Protein AF-U3J3X5-F1 (afdb_monomer)

Radius of gyration: 18.88 Å; Cα contacts (8 Å, |Δi|>4): 82; chains: 1; bounding box: 36×36×45 Å

pLDDT: mean 85.6, std 15.75, range [42.53, 98.69]

Nearest PDB structures (foldseek):
  5zzw-assembly2_A  TM=9.280E-01  e=2.130E-03  Dictyostelium discoideum
  4hfq-assembly1_B  TM=5.746E-01  e=3.704E+00  Streptococcus pneumoniae TIGR4
  5vrd-assembly1_D  TM=5.861E-01  e=6.374E+00  Methylorubrum extorquens AM1

Sequence (98 aa):
MAQGKIATLGPIKQREFLKNMGVDLRMQVLLQNSRDSATREQLLHSYDMLMNPKKMGDRFHFFALLPHHRLTPPHKEHNLQSKSPLPPVAGFGELLLK

Structure (mmCIF, N/CA/C/O backbone):
data_AF-U3J3X5-F1
#
_entry.id   AF-U3J3X5-F1
#
loop_
_atom_site.group_PDB
_atom_site.id
_atom_site.type_symbol
_atom_site.label_atom_id
_atom_site.label_alt_id
_atom_site.label_comp_id
_atom_site.label_asym_id
_atom_site.label_entity_id
_atom_site.label_seq_id
_atom_site.pdbx_PDB_ins_code
_atom_site.Cartn_x
_atom_site.Cartn_y
_atom_site.Cartn_z
_atom_site.occupancy
_atom_site.B_iso_or_equiv
_atom_site.auth_seq_id
_atom_site.auth_comp_id
_atom_site.auth_asym_id
_atom_site.auth_atom_id
_atom_site.pdbx_PDB_model_num
ATOM 1 N N . MET A 1 1 ? 22.582 6.938 -22.262 1.00 49.81 1 MET A N 1
ATOM 2 C CA . MET A 1 1 ? 21.329 6.151 -22.175 1.00 49.81 1 MET A CA 1
ATOM 3 C C . MET A 1 1 ? 21.667 4.778 -21.602 1.00 49.81 1 MET A C 1
ATOM 5 O O . MET A 1 1 ? 22.694 4.230 -21.988 1.00 49.81 1 MET A O 1
ATOM 9 N N . ALA A 1 2 ? 20.907 4.263 -20.630 1.00 59.59 2 ALA A N 1
ATOM 10 C CA . ALA A 1 2 ? 21.210 2.983 -19.980 1.00 59.59 2 ALA A CA 1
ATOM 11 C C . ALA A 1 2 ? 21.085 1.840 -21.003 1.00 59.59 2 ALA A C 1
ATOM 13 O O . ALA A 1 2 ? 19.991 1.548 -21.467 1.00 59.59 2 ALA A O 1
ATOM 14 N N . GLN A 1 3 ? 22.214 1.240 -21.385 1.00 67.25 3 GLN A N 1
ATOM 15 C CA . GLN A 1 3 ? 22.382 0.289 -22.496 1.00 67.25 3 GLN A CA 1
ATOM 16 C C . GLN A 1 3 ? 21.646 -1.056 -22.291 1.00 67.25 3 GLN A C 1
ATOM 18 O O . GLN A 1 3 ? 22.291 -2.090 -22.153 1.00 67.25 3 GLN A O 1
ATOM 23 N N . GLY A 1 4 ? 20.315 -1.073 -22.171 1.00 68.94 4 GLY A N 1
ATOM 24 C CA . GLY A 1 4 ? 19.544 -2.312 -21.995 1.00 68.94 4 GLY A CA 1
ATOM 25 C C . GLY A 1 4 ? 19.889 -3.095 -20.720 1.00 68.94 4 GLY A C 1
ATOM 26 O O . GLY A 1 4 ? 19.596 -4.278 -20.621 1.00 68.94 4 GLY A O 1
ATOM 27 N N . LYS A 1 5 ? 20.520 -2.463 -19.721 1.00 84.25 5 LYS A N 1
ATOM 28 C CA . LYS A 1 5 ? 20.898 -3.096 -18.437 1.00 84.25 5 LYS A CA 1
ATOM 29 C C . LYS A 1 5 ? 19.838 -2.933 -17.347 1.00 84.25 5 LYS A C 1
ATOM 31 O O . LYS A 1 5 ? 19.889 -3.642 -16.345 1.00 84.25 5 LYS A O 1
ATOM 36 N N . ILE A 1 6 ? 18.888 -2.025 -17.555 1.00 90.31 6 ILE A N 1
ATOM 37 C CA . ILE A 1 6 ? 17.838 -1.667 -16.600 1.00 90.31 6 ILE A CA 1
ATOM 38 C C . ILE A 1 6 ? 16.478 -1.969 -17.226 1.00 90.31 6 ILE A C 1
ATOM 40 O O . ILE A 1 6 ? 16.186 -1.470 -18.310 1.00 90.31 6 ILE A O 1
ATOM 44 N N . ALA A 1 7 ? 15.674 -2.770 -16.539 1.00 90.88 7 ALA A N 1
ATOM 45 C CA . ALA A 1 7 ? 14.274 -3.000 -16.832 1.00 90.88 7 ALA A CA 1
ATOM 46 C C . ALA A 1 7 ? 13.405 -1.980 -16.093 1.00 90.88 7 ALA A C 1
ATOM 48 O O . ALA A 1 7 ? 13.716 -1.568 -14.970 1.00 90.88 7 ALA A O 1
ATOM 49 N N . THR A 1 8 ? 12.294 -1.611 -16.719 1.00 93.56 8 THR A N 1
ATOM 50 C CA . THR A 1 8 ? 11.299 -0.695 -16.163 1.00 93.56 8 THR A CA 1
ATOM 51 C C . THR A 1 8 ? 9.985 -1.435 -15.941 1.00 93.56 8 THR A C 1
ATOM 53 O O . THR A 1 8 ? 9.514 -2.102 -16.860 1.00 93.56 8 THR A O 1
ATOM 56 N N . LEU A 1 9 ? 9.380 -1.317 -14.757 1.00 93.31 9 LEU A N 1
ATOM 57 C CA . LEU A 1 9 ? 8.091 -1.942 -14.429 1.00 93.31 9 LEU A CA 1
ATOM 58 C C . LEU A 1 9 ? 7.091 -0.904 -13.914 1.00 93.31 9 LEU A C 1
ATOM 60 O O . LEU A 1 9 ? 7.443 -0.045 -13.101 1.00 93.31 9 LEU A O 1
ATOM 64 N N . GLY A 1 10 ? 5.834 -1.034 -14.340 1.00 94.00 10 GLY A N 1
ATOM 65 C CA . GLY A 1 10 ? 4.758 -0.091 -14.034 1.00 94.00 10 GLY A CA 1
ATOM 66 C C . GLY A 1 10 ? 4.604 1.007 -15.103 1.00 94.00 10 GLY A C 1
ATOM 67 O O . GLY A 1 10 ? 5.042 0.807 -16.236 1.00 94.00 10 GLY A O 1
ATOM 68 N N . PRO A 1 11 ? 4.003 2.164 -14.764 1.00 96.88 11 PRO A N 1
ATOM 69 C CA . PRO A 1 11 ? 3.472 2.496 -13.446 1.00 96.88 11 PRO A CA 1
ATOM 70 C C . PRO A 1 11 ? 2.219 1.681 -13.100 1.00 96.88 11 PRO A C 1
ATOM 72 O O . PRO A 1 11 ? 1.421 1.360 -13.975 1.00 96.88 11 PRO A O 1
ATOM 75 N N . ILE A 1 12 ? 2.031 1.375 -11.816 1.00 98.06 12 ILE A N 1
ATOM 76 C CA . ILE A 1 12 ? 0.759 0.856 -11.284 1.00 98.06 12 ILE A CA 1
ATOM 77 C C . ILE A 1 12 ? 0.222 1.788 -10.201 1.00 98.06 12 ILE A C 1
ATOM 79 O O . ILE A 1 12 ? 0.987 2.548 -9.599 1.00 98.06 12 ILE A O 1
ATOM 83 N N . LYS A 1 13 ? -1.086 1.740 -9.943 1.00 98.69 13 LYS A N 1
ATOM 84 C CA . LYS A 1 13 ? -1.729 2.589 -8.932 1.00 98.69 13 LYS A CA 1
ATOM 85 C C . LYS A 1 13 ? -1.219 2.246 -7.533 1.00 98.69 13 LYS A C 1
ATOM 87 O O . LYS A 1 13 ? -0.996 1.077 -7.215 1.00 98.69 13 LYS A O 1
ATOM 92 N N . GLN A 1 14 ? -1.090 3.248 -6.666 1.00 98.62 14 GLN A N 1
ATOM 93 C CA . GLN A 1 14 ? -0.631 3.071 -5.287 1.00 98.62 14 GLN A CA 1
ATOM 94 C C . GLN A 1 14 ? -1.448 2.019 -4.541 1.00 98.62 14 GLN A C 1
ATOM 96 O O . GLN A 1 14 ? -0.866 1.140 -3.906 1.00 98.62 14 GLN A O 1
ATOM 101 N N . ARG A 1 15 ? -2.783 2.074 -4.631 1.00 98.50 15 ARG A N 1
ATOM 102 C CA . ARG A 1 15 ? -3.629 1.102 -3.928 1.00 98.50 15 ARG A CA 1
ATOM 103 C C . ARG A 1 15 ? -3.360 -0.334 -4.378 1.00 98.50 15 ARG A C 1
ATOM 105 O O . ARG A 1 15 ? -3.392 -1.231 -3.549 1.00 98.50 15 ARG A O 1
ATOM 112 N N . GLU A 1 16 ? -3.068 -0.554 -5.661 1.00 98.44 16 GLU A N 1
A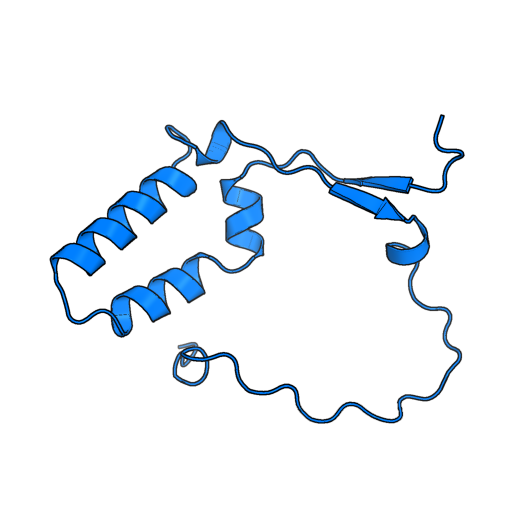TOM 113 C CA . GLU A 1 16 ? -2.782 -1.884 -6.214 1.00 98.44 16 GLU A CA 1
ATOM 114 C C . GLU A 1 16 ? -1.422 -2.381 -5.726 1.00 98.44 16 GLU A C 1
ATOM 116 O O . GLU A 1 16 ? -1.314 -3.500 -5.228 1.00 98.44 1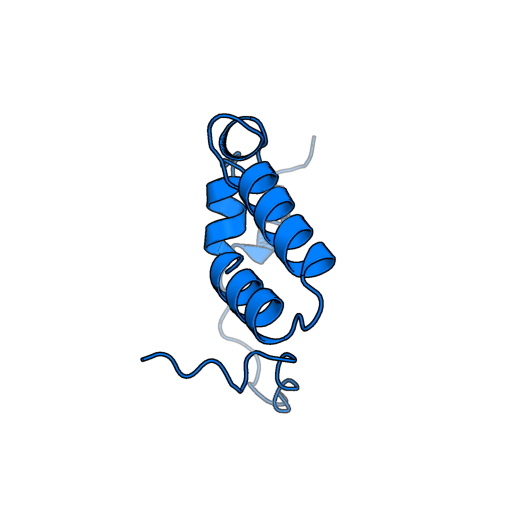6 GLU A O 1
ATOM 121 N N . PHE A 1 17 ? -0.404 -1.517 -5.778 1.00 98.56 17 PHE A N 1
ATOM 122 C CA . PHE A 1 17 ? 0.919 -1.828 -5.245 1.00 98.56 17 PHE A CA 1
ATOM 123 C C . PHE A 1 17 ? 0.858 -2.202 -3.756 1.00 98.56 17 PHE A C 1
ATOM 125 O O . PHE A 1 17 ? 1.334 -3.265 -3.365 1.00 98.56 17 PHE A O 1
ATOM 132 N N . LEU A 1 18 ? 0.225 -1.370 -2.923 1.00 98.44 18 LEU A N 1
ATOM 133 C CA . LEU A 1 18 ? 0.127 -1.609 -1.479 1.00 98.44 18 LEU A CA 1
ATOM 134 C C . LEU A 1 18 ? -0.707 -2.854 -1.148 1.00 98.44 18 LEU A C 1
ATOM 136 O O . LEU A 1 18 ? -0.353 -3.598 -0.231 1.00 98.44 18 LEU A O 1
ATOM 140 N N . LYS A 1 19 ? -1.774 -3.122 -1.913 1.00 98.06 19 LYS A N 1
ATOM 141 C CA . LYS A 1 19 ? -2.567 -4.353 -1.783 1.00 98.06 19 LYS A CA 1
ATOM 142 C C . LYS A 1 19 ? -1.705 -5.590 -2.033 1.00 98.06 19 LYS A C 1
ATOM 144 O O . LYS A 1 19 ? -1.698 -6.494 -1.201 1.00 98.06 19 LYS A O 1
ATOM 149 N N . ASN A 1 20 ? -0.922 -5.585 -3.113 1.00 96.94 20 ASN A N 1
ATOM 150 C CA . ASN A 1 20 ? -0.016 -6.682 -3.467 1.00 96.94 20 ASN A CA 1
ATOM 151 C C . ASN A 1 20 ? 1.100 -6.889 -2.428 1.00 96.94 20 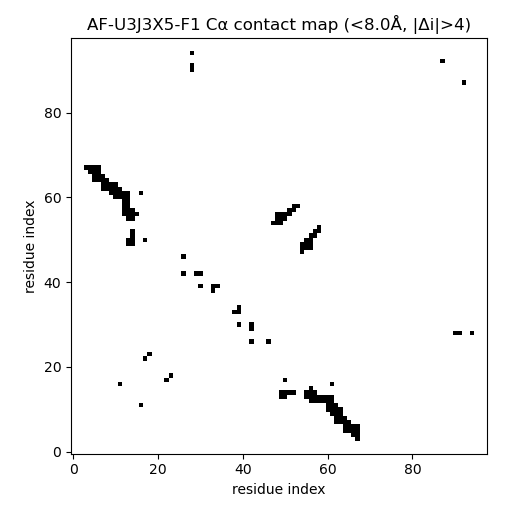ASN A C 1
ATOM 153 O O . ASN A 1 20 ? 1.585 -8.004 -2.264 1.00 96.94 20 ASN A O 1
ATOM 157 N N . MET A 1 21 ? 1.473 -5.839 -1.692 1.00 96.69 21 MET A N 1
ATOM 158 C CA . MET A 1 21 ? 2.436 -5.903 -0.585 1.00 96.69 21 MET A CA 1
ATOM 159 C C . MET A 1 21 ? 1.815 -6.324 0.762 1.00 96.69 21 MET A C 1
ATOM 161 O O . MET A 1 21 ? 2.521 -6.373 1.768 1.00 96.69 21 MET A O 1
ATOM 165 N N . GLY A 1 22 ? 0.514 -6.633 0.814 1.00 96.12 22 GLY A N 1
ATOM 166 C CA . GLY A 1 22 ? -0.141 -7.161 2.016 1.00 96.12 22 GLY A CA 1
ATOM 167 C C . GLY A 1 22 ? -0.550 -6.105 3.048 1.00 96.12 22 GLY A C 1
ATOM 168 O O . GLY A 1 22 ? -0.629 -6.406 4.241 1.00 96.12 22 GLY A O 1
ATOM 169 N N . VAL A 1 23 ? -0.832 -4.870 2.615 1.00 97.44 23 VAL A N 1
ATOM 170 C CA . VAL A 1 23 ? -1.221 -3.767 3.516 1.00 97.44 23 VAL A CA 1
ATOM 171 C C . VAL A 1 23 ? -2.441 -4.089 4.391 1.00 97.44 23 VAL A C 1
ATOM 173 O O . VAL A 1 23 ? -2.496 -3.649 5.536 1.00 97.44 23 VAL A O 1
ATOM 176 N N . ASP A 1 24 ? -3.389 -4.898 3.909 1.00 96.12 24 ASP A N 1
ATOM 177 C CA . ASP A 1 24 ? -4.588 -5.260 4.678 1.00 96.12 24 ASP A CA 1
ATOM 178 C C . ASP A 1 24 ? -4.262 -6.122 5.892 1.00 96.12 24 ASP A C 1
ATOM 180 O O . ASP A 1 24 ? -4.743 -5.850 6.990 1.00 96.12 24 ASP A O 1
ATOM 184 N N . LEU A 1 25 ? -3.416 -7.140 5.699 1.00 94.94 25 LEU A N 1
ATOM 185 C CA . LEU A 1 25 ? -2.961 -8.013 6.779 1.00 94.94 25 LEU A CA 1
ATOM 186 C C . LEU A 1 25 ? -2.228 -7.181 7.826 1.00 94.94 25 LEU A C 1
ATOM 188 O O . LEU A 1 25 ? -2.490 -7.295 9.022 1.00 94.94 25 LEU A O 1
ATOM 192 N N . ARG A 1 26 ? -1.362 -6.264 7.379 1.00 94.69 26 ARG A N 1
ATOM 193 C CA . ARG A 1 26 ? 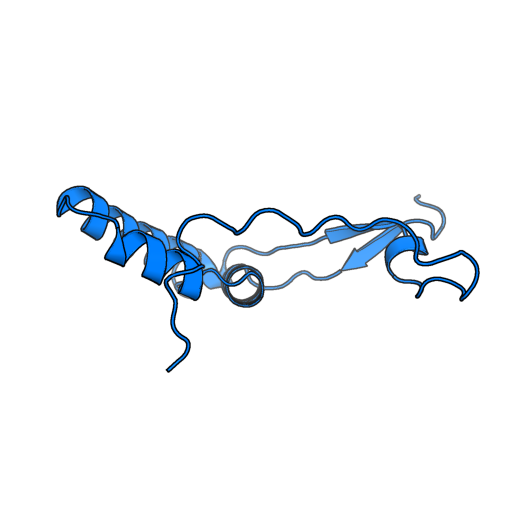-0.665 -5.362 8.295 1.00 94.69 26 ARG A CA 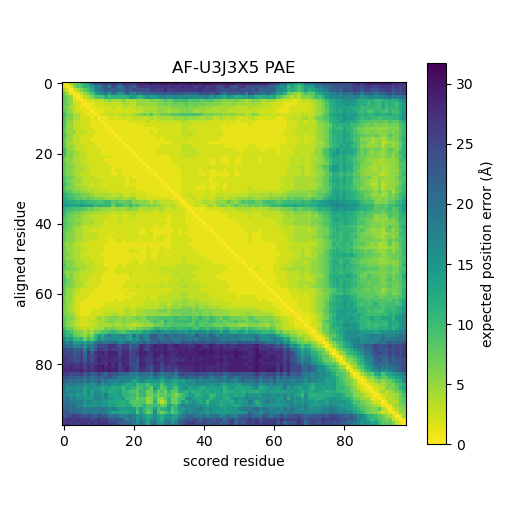1
ATOM 194 C C . ARG A 1 26 ? -1.637 -4.462 9.059 1.00 94.69 26 ARG A C 1
ATOM 196 O O . ARG A 1 26 ? -1.458 -4.284 10.261 1.00 94.69 26 ARG A O 1
ATOM 203 N N . MET A 1 27 ? -2.656 -3.921 8.394 1.00 96.19 27 MET A N 1
ATOM 204 C CA . MET A 1 27 ? -3.674 -3.084 9.029 1.00 96.19 27 MET A CA 1
ATOM 205 C C . MET A 1 27 ? -4.462 -3.862 10.091 1.00 96.19 27 MET A C 1
ATOM 207 O O . MET A 1 27 ? -4.671 -3.348 11.186 1.00 96.19 27 MET A O 1
ATOM 211 N N . GLN A 1 28 ? -4.825 -5.119 9.822 1.00 94.00 28 GLN A N 1
ATOM 212 C CA . GLN A 1 28 ? -5.477 -5.989 10.807 1.00 94.00 28 GLN A CA 1
ATOM 213 C C . GLN A 1 28 ? -4.608 -6.191 12.053 1.00 94.00 28 GLN A C 1
ATOM 215 O O . GLN A 1 28 ? -5.089 -5.968 13.162 1.00 94.00 28 GLN A O 1
ATOM 220 N N . VAL A 1 29 ? -3.323 -6.521 11.880 1.00 94.00 29 VAL A N 1
ATOM 221 C CA . VAL A 1 29 ? -2.378 -6.683 13.002 1.00 94.00 29 VAL A CA 1
ATOM 222 C C . VAL A 1 29 ? -2.270 -5.400 13.819 1.00 94.00 29 VAL A C 1
ATOM 224 O O . VAL A 1 29 ? -2.319 -5.440 15.047 1.00 94.00 29 VAL A O 1
ATOM 227 N N . LEU A 1 30 ? -2.138 -4.248 13.157 1.00 94.44 30 LEU A N 1
ATOM 228 C CA . LEU A 1 30 ? -2.031 -2.955 13.835 1.00 94.44 30 LEU A CA 1
ATOM 229 C C . LEU A 1 30 ? -3.297 -2.631 14.635 1.00 94.44 30 LEU A C 1
ATOM 231 O O . LEU A 1 30 ? -3.202 -2.216 15.787 1.00 94.44 30 LEU A O 1
ATOM 235 N N . LEU A 1 31 ? -4.476 -2.873 14.060 1.00 94.38 31 LEU A N 1
ATOM 236 C CA . LEU A 1 31 ? -5.753 -2.657 14.735 1.00 94.38 31 LEU A CA 1
ATOM 237 C C . LEU A 1 31 ? -5.981 -3.613 15.912 1.00 94.38 31 LEU A C 1
ATOM 239 O O . LEU A 1 31 ? -6.599 -3.203 16.889 1.00 94.38 31 LEU A O 1
ATOM 243 N N . GLN A 1 32 ? -5.524 -4.865 15.824 1.00 92.44 32 GLN A N 1
ATOM 244 C CA . GLN A 1 32 ? -5.627 -5.845 16.914 1.00 92.44 32 GLN A CA 1
ATOM 245 C C . GLN A 1 32 ? -4.713 -5.495 18.093 1.00 92.44 32 GLN A C 1
ATOM 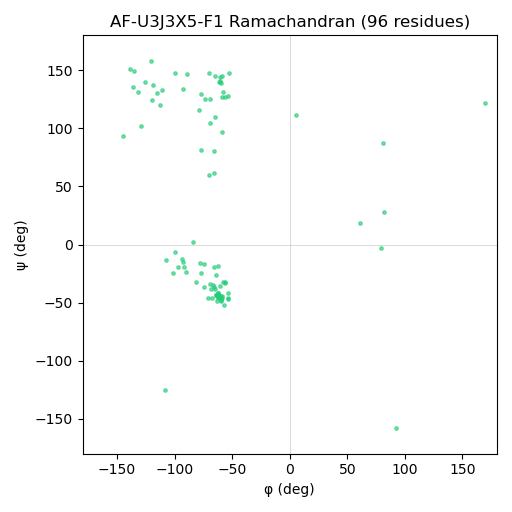247 O O . GLN A 1 32 ? -5.070 -5.729 19.242 1.00 92.44 32 GLN A O 1
ATOM 252 N N . ASN A 1 33 ? -3.547 -4.911 17.811 1.00 90.62 33 ASN A N 1
ATOM 253 C CA . ASN A 1 33 ? -2.542 -4.597 18.825 1.00 90.62 33 ASN A CA 1
ATOM 254 C C . ASN A 1 33 ? -2.642 -3.163 19.377 1.00 90.62 33 ASN A C 1
ATOM 256 O O . ASN A 1 33 ? -2.020 -2.846 20.391 1.00 90.62 33 ASN A O 1
ATOM 260 N N . SER A 1 34 ? -3.414 -2.285 18.734 1.00 91.31 34 SER A N 1
ATOM 261 C CA . SER A 1 34 ? -3.634 -0.917 19.203 1.00 91.31 34 SER A CA 1
ATOM 262 C C . SER A 1 34 ? -4.661 -0.891 20.340 1.00 91.31 34 SER A C 1
ATOM 264 O O . SER A 1 34 ? -5.823 -1.243 20.146 1.00 91.31 34 SER A O 1
ATOM 266 N N . ARG A 1 35 ? -4.220 -0.480 21.536 1.00 89.88 35 ARG A N 1
ATOM 267 C CA . ARG A 1 35 ? -5.066 -0.370 22.743 1.00 89.88 35 ARG A CA 1
ATOM 268 C C . ARG A 1 35 ? -5.728 1.000 22.900 1.00 89.88 35 ARG A C 1
ATOM 270 O O . ARG A 1 35 ? -6.731 1.112 23.592 1.00 89.88 35 ARG A O 1
ATOM 277 N N . ASP A 1 36 ? -5.147 2.025 22.287 1.00 94.88 36 ASP A N 1
ATOM 278 C CA . ASP A 1 36 ? -5.597 3.412 22.367 1.00 94.88 36 ASP A CA 1
ATOM 279 C C . ASP A 1 36 ? -6.550 3.751 21.210 1.00 94.88 36 ASP A C 1
ATOM 281 O O . ASP A 1 36 ? -6.282 3.434 20.046 1.00 94.88 36 ASP A O 1
ATOM 285 N N . SER A 1 37 ? -7.664 4.413 21.527 1.00 93.94 37 SER A N 1
ATOM 286 C CA . SER A 1 37 ? -8.689 4.756 20.540 1.00 93.94 37 SER A CA 1
ATOM 287 C C . SER A 1 37 ? -8.201 5.798 19.538 1.00 93.94 37 SER A C 1
ATOM 289 O O . SER A 1 37 ? -8.495 5.664 18.352 1.00 93.94 37 SER A O 1
ATOM 291 N N . ALA A 1 38 ? -7.412 6.785 19.975 1.00 96.31 38 ALA A N 1
ATOM 292 C CA . ALA A 1 38 ? -6.907 7.831 19.087 1.00 96.31 38 ALA A CA 1
ATOM 293 C C . ALA A 1 38 ? -5.972 7.248 18.012 1.00 96.31 38 ALA A C 1
ATOM 295 O O . ALA A 1 38 ? -6.106 7.533 16.822 1.00 96.31 38 ALA A O 1
ATOM 296 N N . THR A 1 39 ? -5.084 6.339 18.410 1.00 95.88 39 THR A N 1
ATOM 297 C CA . THR A 1 39 ? -4.187 5.603 17.515 1.00 95.88 39 THR A CA 1
ATOM 298 C C . THR A 1 39 ? -4.976 4.746 16.530 1.00 95.88 39 THR A C 1
ATOM 300 O O . THR A 1 39 ? -4.655 4.707 15.341 1.00 95.88 39 THR A O 1
ATOM 303 N N . ARG A 1 40 ? -6.035 4.073 16.995 1.00 97.19 40 ARG A N 1
ATOM 304 C CA . ARG A 1 40 ? -6.902 3.260 16.137 1.00 97.19 40 ARG A CA 1
ATOM 305 C C . ARG A 1 40 ? -7.602 4.102 15.065 1.00 97.19 40 ARG A C 1
ATOM 307 O O . ARG A 1 40 ? -7.622 3.703 13.900 1.00 97.19 40 ARG A O 1
ATOM 314 N N . GLU A 1 41 ? -8.145 5.257 15.436 1.00 97.56 41 GLU A N 1
ATOM 315 C CA . GLU A 1 41 ? -8.771 6.194 14.496 1.00 97.56 41 GLU A CA 1
ATOM 316 C C . GLU A 1 41 ? -7.762 6.748 13.490 1.00 97.56 41 GLU A C 1
ATOM 318 O O . GLU A 1 41 ? -8.032 6.758 12.286 1.00 97.56 41 GLU A O 1
ATOM 323 N N . GLN A 1 42 ? -6.569 7.124 13.958 1.00 97.94 42 GLN A N 1
ATOM 324 C CA . GLN A 1 42 ? -5.493 7.583 13.087 1.00 97.94 42 GLN A CA 1
ATOM 325 C C . GLN A 1 42 ? -5.106 6.509 12.063 1.00 97.9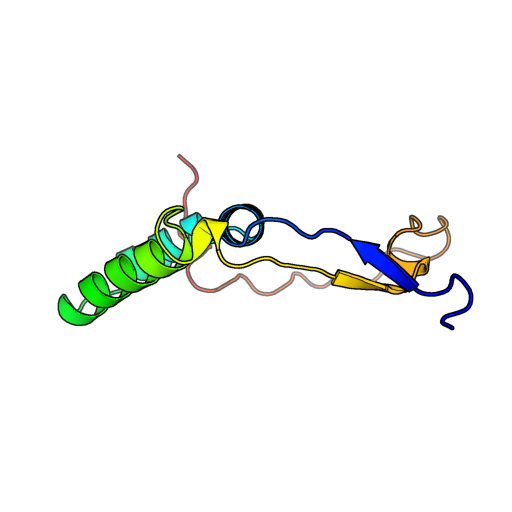4 42 GLN A C 1
ATOM 327 O O . GLN A 1 42 ? -4.977 6.816 10.878 1.00 97.94 42 GLN A O 1
ATOM 332 N N . LEU A 1 43 ? -4.977 5.245 12.480 1.00 98.12 43 LEU A N 1
ATOM 333 C CA . LEU A 1 43 ? -4.682 4.131 11.574 1.00 98.12 43 LEU A CA 1
ATOM 334 C C . LEU A 1 43 ? -5.761 3.974 10.495 1.00 98.12 43 LEU A C 1
ATOM 336 O O . LEU A 1 43 ? -5.429 3.833 9.317 1.00 98.12 43 LEU A O 1
ATOM 340 N N . LEU A 1 44 ? -7.045 4.023 10.871 1.00 98.12 44 LEU A N 1
ATOM 341 C CA . LEU A 1 44 ? -8.158 3.929 9.918 1.00 98.12 44 LEU A CA 1
ATOM 342 C C . LEU A 1 44 ? -8.140 5.093 8.925 1.00 98.12 44 LEU A C 1
ATOM 344 O O . LEU A 1 44 ? -8.274 4.882 7.718 1.00 98.12 44 LEU A O 1
ATOM 348 N N . HIS A 1 45 ? -7.914 6.309 9.422 1.00 98.31 45 HIS A N 1
ATOM 349 C CA . HIS A 1 45 ? -7.830 7.501 8.592 1.00 98.31 45 HIS A CA 1
ATOM 350 C C . HIS A 1 45 ? -6.658 7.433 7.603 1.00 98.31 45 HIS A C 1
ATOM 352 O O . HIS A 1 45 ? -6.837 7.675 6.409 1.00 98.31 45 HIS A O 1
ATOM 358 N N . SER A 1 46 ? -5.459 7.074 8.071 1.00 97.94 46 SER A N 1
ATOM 359 C CA . SER A 1 46 ? -4.272 6.950 7.219 1.00 97.94 46 SER A CA 1
ATOM 360 C C . SER A 1 46 ? -4.419 5.831 6.188 1.00 97.94 46 SER A C 1
ATOM 362 O O . SER A 1 46 ? -4.015 6.009 5.038 1.00 97.94 46 SER A O 1
ATOM 364 N N . TYR A 1 47 ? -5.035 4.704 6.556 1.00 98.56 47 TYR A N 1
ATOM 365 C CA . TYR A 1 47 ? -5.321 3.625 5.612 1.00 98.56 47 TYR A CA 1
ATOM 366 C C . TYR A 1 47 ? -6.274 4.095 4.500 1.00 98.56 47 TYR A C 1
ATOM 368 O O . TYR A 1 47 ? -5.982 3.884 3.322 1.00 98.56 47 TYR A O 1
ATOM 376 N N . ASP A 1 48 ? -7.361 4.801 4.839 1.00 98.62 48 ASP A N 1
ATOM 377 C CA . ASP A 1 48 ? -8.264 5.387 3.837 1.00 98.62 48 ASP A CA 1
ATOM 378 C C . ASP A 1 48 ? -7.533 6.402 2.945 1.00 98.62 48 ASP A C 1
ATOM 380 O O . ASP A 1 48 ? -7.654 6.345 1.724 1.00 98.62 48 ASP A O 1
ATOM 384 N N . MET A 1 49 ? -6.703 7.281 3.514 1.00 98.56 49 MET A N 1
ATOM 385 C CA . MET A 1 49 ? -5.894 8.219 2.728 1.00 98.56 49 MET A CA 1
ATOM 386 C C . MET A 1 49 ? -5.044 7.513 1.665 1.00 98.56 49 MET A C 1
ATOM 388 O O . MET A 1 49 ? -5.047 7.943 0.507 1.00 98.56 49 MET A O 1
ATOM 392 N N . LEU A 1 50 ? -4.364 6.426 2.044 1.00 98.56 50 LEU A N 1
ATOM 393 C CA . LEU A 1 50 ? -3.456 5.681 1.172 1.00 98.56 50 LEU A CA 1
ATOM 394 C C . LEU A 1 50 ? -4.181 4.819 0.129 1.00 98.56 50 LEU A C 1
ATOM 396 O O . LEU A 1 50 ? -3.692 4.700 -0.996 1.00 98.56 50 LEU A O 1
ATOM 400 N N . MET A 1 51 ? -5.318 4.217 0.482 1.00 98.50 51 MET A N 1
ATOM 401 C CA . MET A 1 51 ? -5.970 3.186 -0.337 1.00 98.50 51 MET A CA 1
ATOM 402 C C . MET A 1 51 ? -7.163 3.700 -1.148 1.00 98.50 51 MET A C 1
ATOM 404 O O . MET A 1 51 ? -7.506 3.111 -2.176 1.00 98.50 51 MET A O 1
ATOM 408 N N . ASN A 1 52 ? -7.805 4.791 -0.723 1.00 98.38 52 ASN A N 1
ATOM 409 C CA . ASN A 1 52 ? -9.024 5.288 -1.352 1.00 98.38 52 ASN A CA 1
ATOM 410 C C . ASN A 1 52 ? -8.744 5.848 -2.762 1.00 98.38 52 ASN A C 1
ATOM 412 O O . ASN A 1 52 ? -7.933 6.773 -2.896 1.00 98.38 52 ASN A O 1
ATOM 416 N N . PRO A 1 53 ? -9.444 5.369 -3.811 1.00 98.12 53 PRO A N 1
ATOM 417 C CA . PRO A 1 53 ? -9.265 5.842 -5.188 1.00 98.12 53 PRO A CA 1
ATOM 418 C C . PRO A 1 53 ? -9.509 7.344 -5.360 1.00 98.12 53 PRO A C 1
ATOM 420 O O . PRO A 1 53 ? -8.861 7.997 -6.170 1.00 98.12 53 PRO A O 1
ATOM 423 N N . LYS A 1 54 ? -10.424 7.927 -4.575 1.00 98.19 54 LYS A N 1
ATOM 424 C CA . LYS A 1 54 ? -10.718 9.368 -4.626 1.00 98.19 54 LYS A CA 1
ATOM 425 C C . LYS A 1 54 ? -9.615 10.212 -3.973 1.00 98.19 54 LYS A C 1
ATOM 427 O O . LYS A 1 54 ? -9.571 11.420 -4.218 1.00 98.19 54 LYS A O 1
ATOM 432 N N . LYS A 1 55 ? -8.745 9.592 -3.166 1.00 98.25 55 LYS A N 1
ATOM 433 C CA . LYS A 1 55 ? -7.615 10.198 -2.444 1.00 98.25 55 LYS A CA 1
ATOM 434 C C . LYS A 1 55 ? -6.292 9.761 -3.081 1.00 98.25 55 LYS A C 1
ATOM 436 O O . LYS A 1 55 ? -6.125 9.976 -4.277 1.00 98.25 55 LYS A O 1
ATOM 441 N N . MET A 1 56 ? -5.339 9.188 -2.336 1.00 98.50 56 MET A N 1
ATOM 442 C CA . MET A 1 56 ? -4.035 8.831 -2.908 1.00 98.50 56 MET A CA 1
ATOM 443 C C . MET A 1 56 ? -4.071 7.554 -3.752 1.00 98.50 56 MET A C 1
ATOM 445 O O . MET A 1 56 ? -3.238 7.414 -4.641 1.00 98.50 56 MET A O 1
ATOM 449 N N . GLY A 1 57 ? -5.032 6.655 -3.517 1.00 98.50 57 GLY A N 1
ATOM 450 C CA . GLY A 1 57 ? -5.030 5.298 -4.070 1.00 98.50 57 GLY A CA 1
ATOM 451 C C . GLY A 1 57 ? -4.872 5.222 -5.591 1.00 98.50 57 GLY A C 1
ATOM 452 O O . GLY A 1 57 ? -4.091 4.394 -6.060 1.00 98.50 57 GLY A O 1
ATOM 453 N N . ASP A 1 58 ? -5.551 6.107 -6.333 1.00 98.44 58 ASP A N 1
ATOM 454 C CA . ASP A 1 58 ? -5.463 6.191 -7.805 1.00 98.44 58 ASP A CA 1
ATOM 455 C C . ASP A 1 58 ? -4.693 7.421 -8.298 1.00 98.44 58 ASP A C 1
ATOM 457 O O . ASP A 1 58 ? -4.341 7.492 -9.473 1.00 98.44 58 ASP A O 1
ATOM 461 N N . ARG A 1 59 ? -4.431 8.399 -7.423 1.00 98.38 59 ARG A N 1
ATOM 462 C CA . ARG A 1 59 ? -3.670 9.604 -7.789 1.00 98.38 59 ARG A CA 1
ATOM 463 C C . ARG A 1 59 ? -2.163 9.348 -7.772 1.00 98.38 59 ARG A C 1
ATOM 465 O O . ARG A 1 59 ? -1.436 9.933 -8.569 1.00 98.38 59 ARG A O 1
ATOM 472 N N . PHE A 1 60 ? -1.695 8.474 -6.883 1.00 98.62 60 PHE A N 1
ATOM 473 C CA . PHE A 1 60 ? -0.283 8.132 -6.726 1.00 98.62 60 PHE A CA 1
ATOM 474 C C . PHE A 1 60 ? 0.033 6.815 -7.431 1.00 98.62 60 PHE A C 1
ATOM 476 O O . PHE A 1 60 ? -0.808 5.920 -7.508 1.00 98.62 60 PHE A O 1
ATOM 483 N N . HIS A 1 61 ? 1.256 6.707 -7.947 1.00 98.44 61 HIS A N 1
ATOM 484 C CA . HIS A 1 61 ? 1.699 5.582 -8.761 1.00 98.44 61 HIS A CA 1
ATOM 485 C C . HIS A 1 61 ? 3.082 5.098 -8.331 1.00 98.44 61 HIS A C 1
ATOM 487 O O . HIS A 1 61 ? 3.915 5.883 -7.880 1.00 98.44 61 HIS A O 1
ATOM 493 N N . PHE A 1 62 ? 3.324 3.802 -8.508 1.00 98.12 62 PHE A N 1
ATOM 494 C CA . PHE A 1 62 ? 4.608 3.160 -8.255 1.00 98.12 62 PHE A CA 1
ATOM 495 C C . PHE A 1 62 ? 5.236 2.729 -9.572 1.00 98.12 62 PHE A C 1
ATOM 497 O O . PHE A 1 62 ? 4.577 2.114 -10.411 1.00 98.12 62 PHE A O 1
ATOM 504 N N . PHE A 1 63 ? 6.518 3.038 -9.727 1.00 97.62 63 PHE A N 1
ATOM 505 C CA . PHE A 1 63 ? 7.332 2.681 -10.879 1.00 97.62 63 PHE A CA 1
ATOM 506 C C . PHE A 1 63 ? 8.686 2.178 -10.388 1.00 97.62 63 PHE A C 1
ATOM 508 O O . PHE A 1 63 ? 9.276 2.767 -9.482 1.00 97.62 63 PHE A O 1
ATOM 515 N N . ALA A 1 64 ? 9.169 1.085 -10.970 1.00 95.38 64 ALA A N 1
ATOM 516 C CA . ALA A 1 64 ? 10.424 0.471 -10.569 1.00 95.38 64 ALA A CA 1
ATOM 517 C C . ALA A 1 64 ? 11.433 0.468 -11.717 1.00 95.38 64 ALA A C 1
ATOM 519 O O . ALA A 1 64 ? 11.111 0.126 -12.855 1.00 95.38 64 ALA A O 1
ATOM 520 N N . LEU A 1 65 ? 12.677 0.792 -11.367 1.00 94.38 65 LEU A N 1
ATOM 521 C CA . LEU A 1 65 ? 13.861 0.605 -12.194 1.00 94.38 65 LEU A CA 1
ATOM 522 C C . LEU A 1 65 ? 14.722 -0.462 -11.531 1.00 94.38 65 LEU A C 1
ATOM 524 O O . LEU A 1 65 ? 15.148 -0.295 -10.388 1.00 94.38 65 LEU A O 1
ATOM 528 N N . LEU A 1 66 ? 14.978 -1.558 -12.234 1.00 92.31 66 LEU A N 1
ATOM 529 C CA . LEU A 1 66 ? 15.755 -2.668 -11.699 1.00 92.31 66 LEU A CA 1
ATOM 530 C C . LEU A 1 66 ? 16.715 -3.223 -12.749 1.00 92.31 66 LEU A C 1
ATOM 532 O O . LEU A 1 66 ? 16.417 -3.170 -13.938 1.00 92.31 66 LEU A O 1
ATOM 536 N N . PRO A 1 67 ? 17.865 -3.783 -12.354 1.00 91.62 67 PRO A N 1
ATOM 537 C CA . PRO A 1 67 ? 18.739 -4.467 -13.299 1.00 91.62 67 PRO A CA 1
ATOM 538 C C . PRO A 1 67 ? 18.033 -5.652 -13.980 1.00 91.62 67 PRO A C 1
ATOM 540 O O . PRO A 1 67 ? 17.373 -6.437 -13.301 1.00 91.62 67 PRO A O 1
ATOM 543 N N . HIS A 1 68 ? 18.231 -5.848 -15.289 1.00 87.75 68 HIS A N 1
ATOM 544 C CA . HIS A 1 68 ? 17.593 -6.948 -16.037 1.00 87.75 68 HIS A CA 1
ATOM 545 C C . HIS A 1 68 ? 17.886 -8.342 -15.458 1.00 87.75 68 HIS A C 1
ATOM 547 O O . HIS A 1 68 ? 17.009 -9.200 -15.473 1.00 87.75 68 HIS A O 1
ATOM 553 N N . HIS A 1 69 ? 19.072 -8.562 -14.878 1.00 86.19 69 HIS A N 1
ATOM 554 C CA . HIS A 1 69 ? 19.434 -9.857 -14.284 1.00 86.19 69 HIS A CA 1
ATOM 555 C C . HIS A 1 69 ? 18.525 -10.269 -13.108 1.00 86.19 69 HIS A C 1
ATOM 557 O O . HIS A 1 69 ? 18.488 -11.433 -12.728 1.00 86.19 69 HIS A O 1
ATOM 563 N N . ARG A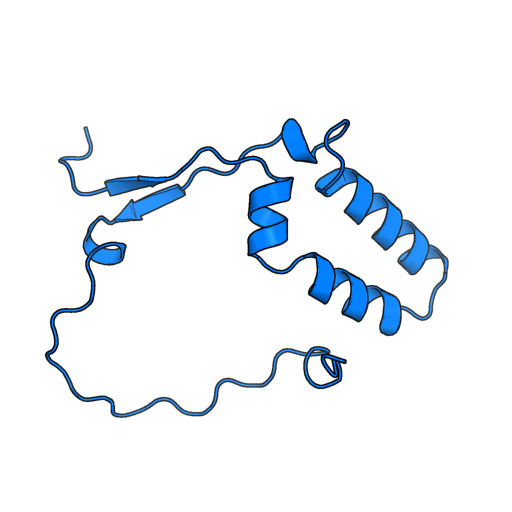 1 70 ? 17.795 -9.320 -12.502 1.00 86.75 70 ARG A N 1
ATOM 564 C CA . ARG A 1 70 ? 16.822 -9.595 -11.432 1.00 86.75 70 ARG A CA 1
ATOM 565 C C . ARG A 1 70 ? 15.499 -10.153 -11.961 1.00 86.75 70 ARG A C 1
ATOM 567 O O . ARG A 1 70 ? 14.721 -10.667 -11.166 1.00 86.75 70 ARG A O 1
ATOM 574 N N . LEU A 1 71 ? 15.246 -10.022 -13.265 1.00 83.75 71 LEU A N 1
ATOM 575 C CA . LEU A 1 71 ? 14.072 -10.565 -13.953 1.00 83.75 71 LEU A CA 1
ATOM 576 C C . LEU A 1 71 ? 14.353 -11.904 -14.634 1.00 83.75 71 LEU A C 1
ATOM 578 O O . LEU A 1 71 ? 13.421 -12.646 -14.932 1.00 83.75 71 LEU A O 1
ATOM 582 N N . THR A 1 72 ? 15.621 -12.224 -14.885 1.00 80.75 72 THR A N 1
ATOM 583 C CA . THR A 1 72 ? 16.006 -13.530 -15.416 1.00 80.75 72 THR A CA 1
ATOM 584 C C . THR A 1 72 ? 15.959 -14.572 -14.298 1.00 80.75 72 THR A C 1
ATOM 586 O O . THR A 1 72 ? 16.552 -14.336 -13.241 1.00 80.75 72 THR A O 1
ATOM 589 N N . PRO A 1 73 ? 15.289 -15.722 -14.492 1.00 74.12 73 PRO A N 1
ATOM 590 C CA . PRO A 1 73 ? 15.322 -16.799 -13.512 1.00 74.12 73 PRO A CA 1
ATOM 591 C C . PRO A 1 73 ? 16.771 -17.263 -13.290 1.00 74.12 73 PRO A C 1
ATOM 593 O O . PRO A 1 73 ? 17.561 -17.259 -14.240 1.00 74.12 73 PRO A O 1
ATOM 596 N N . PRO A 1 74 ? 17.148 -17.651 -12.058 1.00 68.94 74 PRO A N 1
ATOM 597 C CA . PRO A 1 74 ? 18.494 -18.134 -11.790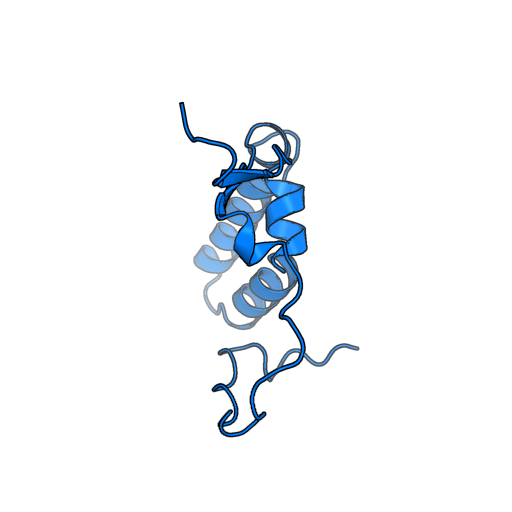 1.00 68.94 74 PRO A CA 1
ATOM 598 C C . PRO A 1 74 ? 18.783 -19.355 -12.669 1.00 68.94 74 PRO A C 1
ATOM 600 O O . PRO A 1 74 ? 18.012 -20.318 -12.686 1.00 68.94 74 PRO A O 1
ATOM 603 N N . HIS A 1 75 ? 19.898 -19.310 -13.402 1.00 61.41 75 HIS A N 1
ATOM 604 C CA . HIS A 1 75 ? 20.448 -20.493 -14.054 1.00 61.41 75 HIS A CA 1
ATOM 605 C C . HIS A 1 75 ? 20.722 -21.532 -12.957 1.00 61.41 75 HIS A C 1
ATOM 607 O O . HIS A 1 75 ? 21.253 -21.180 -11.903 1.00 61.41 75 HIS A O 1
ATOM 613 N N . LYS A 1 76 ? 20.280 -22.778 -13.153 1.00 60.66 76 LYS A N 1
ATOM 614 C CA . LYS A 1 76 ? 20.274 -23.844 -12.137 1.00 60.66 76 LYS A CA 1
ATOM 615 C C . LYS A 1 76 ? 21.682 -24.341 -11.782 1.00 60.66 76 LYS A C 1
ATOM 617 O O . LYS A 1 76 ? 21.948 -25.519 -11.933 1.00 60.66 76 LYS A O 1
ATOM 622 N N . GLU A 1 77 ? 22.577 -23.499 -11.291 1.00 58.69 77 GLU A N 1
ATOM 623 C CA . GLU A 1 77 ? 23.869 -23.943 -10.769 1.00 58.69 77 GLU A CA 1
ATOM 624 C C . GLU A 1 77 ? 24.261 -23.070 -9.579 1.00 58.69 77 GLU A C 1
ATOM 626 O O . GLU A 1 77 ? 24.777 -21.972 -9.741 1.00 58.69 77 GLU A O 1
ATOM 631 N N . HIS A 1 78 ? 23.904 -23.528 -8.375 1.00 48.88 78 HIS A N 1
ATOM 632 C CA . HIS A 1 78 ? 24.798 -23.679 -7.220 1.00 48.88 78 HIS A CA 1
ATOM 633 C C . HIS A 1 78 ? 23.979 -23.978 -5.949 1.00 48.88 78 HIS A C 1
ATOM 635 O O . HIS A 1 78 ? 23.085 -23.231 -5.561 1.00 48.88 78 HIS A O 1
ATOM 641 N N . ASN A 1 79 ? 24.306 -25.127 -5.350 1.00 52.16 79 ASN A N 1
ATOM 642 C CA . ASN A 1 79 ? 23.998 -25.640 -4.011 1.00 52.16 79 ASN A CA 1
ATOM 643 C C . ASN A 1 79 ? 23.045 -24.819 -3.117 1.00 52.16 79 ASN A C 1
ATOM 645 O O . ASN A 1 79 ? 23.427 -23.801 -2.540 1.00 52.16 79 ASN A O 1
ATOM 649 N N . LEU A 1 80 ? 21.845 -25.368 -2.879 1.00 52.38 80 LEU A N 1
ATOM 650 C CA . LEU A 1 80 ? 21.008 -25.030 -1.726 1.00 52.38 80 LEU A CA 1
ATOM 651 C C . LEU A 1 80 ? 21.705 -25.491 -0.438 1.00 52.38 80 LEU A C 1
ATOM 653 O O . LEU A 1 80 ? 21.385 -26.545 0.105 1.00 52.38 80 LEU A O 1
ATOM 657 N N . GLN A 1 81 ? 22.658 -24.722 0.072 1.00 59.06 81 GLN A N 1
ATOM 658 C CA . GLN A 1 81 ? 23.096 -24.877 1.453 1.00 59.06 81 GLN A CA 1
ATOM 659 C C . GLN A 1 81 ? 23.132 -23.516 2.139 1.00 59.06 81 GLN A C 1
ATOM 661 O O . GLN A 1 81 ? 23.677 -22.547 1.621 1.00 59.06 81 GLN A O 1
ATOM 666 N N . SER A 1 82 ? 22.525 -23.497 3.326 1.00 59.12 82 SER A N 1
ATOM 667 C CA . SER A 1 82 ? 22.304 -22.364 4.227 1.00 59.12 82 SER A CA 1
ATOM 668 C C . SER A 1 82 ? 21.123 -21.450 3.890 1.00 59.12 82 SER A C 1
ATOM 670 O O . SER A 1 82 ? 21.254 -20.391 3.279 1.00 59.12 82 SER A O 1
ATOM 672 N N . LYS A 1 83 ? 19.945 -21.816 4.403 1.00 57.03 83 LYS A N 1
ATOM 673 C CA . LYS A 1 83 ? 19.000 -20.822 4.919 1.00 57.03 83 LYS A CA 1
ATOM 674 C C . LYS A 1 83 ? 18.582 -21.266 6.311 1.00 57.03 83 LYS A C 1
ATOM 676 O O . LYS A 1 83 ? 17.780 -22.184 6.458 1.00 57.03 83 LYS A O 1
ATOM 681 N N . SER A 1 84 ? 19.164 -20.638 7.328 1.00 64.00 84 SER A N 1
ATOM 682 C CA . SER A 1 84 ? 18.549 -20.611 8.652 1.00 64.00 84 SER A CA 1
ATOM 683 C C . SER A 1 84 ? 17.104 -20.097 8.522 1.00 64.00 84 SER A C 1
ATOM 685 O O . SER A 1 84 ? 16.827 -19.289 7.625 1.00 64.00 84 SER A O 1
ATOM 687 N N . PRO A 1 85 ? 16.162 -20.561 9.363 1.00 70.94 85 PRO A N 1
ATOM 688 C CA . PRO A 1 85 ? 14.806 -20.029 9.355 1.00 70.94 85 PRO A CA 1
ATOM 689 C C . PRO A 1 85 ? 14.860 -18.514 9.565 1.00 70.94 85 PRO A C 1
ATOM 691 O O . PRO A 1 85 ? 15.496 -18.040 10.508 1.00 70.94 85 PRO A O 1
ATOM 694 N N . LEU A 1 86 ? 14.222 -17.751 8.675 1.00 70.50 86 LEU A N 1
ATOM 695 C CA . LEU A 1 86 ? 14.051 -16.317 8.892 1.00 70.50 86 LEU A CA 1
ATOM 696 C C . LEU A 1 86 ? 13.246 -16.115 10.186 1.00 70.50 86 LEU A C 1
ATOM 698 O O . LEU A 1 86 ? 12.311 -16.883 10.436 1.00 70.50 86 LEU A O 1
ATOM 702 N N . PRO A 1 87 ? 13.587 -15.109 11.010 1.00 74.31 87 PRO A N 1
ATOM 703 C CA . PRO A 1 87 ? 12.833 -14.841 12.223 1.00 74.31 87 PRO A CA 1
ATOM 704 C C . PRO A 1 87 ? 11.372 -14.511 11.873 1.00 74.31 87 PRO A C 1
ATOM 706 O O . PRO A 1 87 ? 11.115 -13.874 10.844 1.00 74.31 87 PRO A O 1
ATOM 709 N N . PRO A 1 88 ? 10.407 -14.931 12.707 1.00 76.31 88 PRO A N 1
ATOM 710 C CA . PRO A 1 88 ? 8.999 -14.642 12.475 1.00 76.31 88 PRO A CA 1
ATOM 711 C C . PRO A 1 88 ? 8.751 -13.130 12.476 1.00 76.31 88 PRO A C 1
ATOM 713 O O . PRO A 1 88 ? 9.308 -12.386 13.284 1.00 76.31 88 PRO A O 1
ATOM 716 N N . VAL A 1 89 ? 7.890 -12.666 11.568 1.00 76.94 89 VAL A N 1
ATOM 717 C CA . VAL A 1 89 ? 7.509 -11.251 11.496 1.00 76.94 89 VAL A CA 1
ATOM 718 C C . VAL A 1 89 ? 6.569 -10.932 12.661 1.00 76.94 89 VAL A C 1
ATOM 720 O O . VAL A 1 89 ? 5.540 -11.586 12.840 1.00 76.94 89 VAL A O 1
ATOM 723 N N . ALA A 1 90 ? 6.918 -9.920 13.460 1.00 73.25 90 ALA A N 1
ATOM 724 C CA . ALA A 1 90 ? 6.168 -9.542 14.656 1.00 73.25 90 ALA A CA 1
ATOM 725 C C . ALA A 1 90 ? 4.677 -9.287 14.357 1.00 73.25 90 ALA A C 1
ATOM 727 O O . ALA A 1 90 ? 4.332 -8.506 13.465 1.00 73.25 90 ALA A O 1
ATOM 728 N N . GLY A 1 91 ? 3.801 -9.948 15.118 1.00 71.06 91 GLY A N 1
ATOM 729 C CA . GLY A 1 91 ? 2.344 -9.849 14.992 1.00 71.06 91 GLY A CA 1
ATOM 730 C C . GLY A 1 91 ? 1.718 -10.667 13.854 1.00 71.06 91 GLY A C 1
ATOM 731 O O . GLY A 1 91 ? 0.500 -10.692 13.751 1.00 71.06 91 GLY A O 1
ATOM 732 N N . PHE A 1 92 ? 2.506 -11.361 13.020 1.00 73.50 92 PHE A N 1
ATOM 733 C CA . PHE A 1 92 ? 1.973 -12.243 11.967 1.00 73.50 92 PHE A CA 1
ATOM 734 C C . PHE A 1 92 ? 1.792 -13.697 12.420 1.00 73.50 92 PHE A C 1
ATOM 736 O O . PHE A 1 92 ? 1.019 -14.421 11.805 1.00 73.50 92 PHE A O 1
ATOM 743 N N . GLY A 1 93 ? 2.458 -14.128 13.498 1.00 69.94 93 GLY A N 1
ATOM 744 C CA . GLY A 1 93 ? 2.291 -15.483 14.046 1.00 69.94 93 GLY A CA 1
ATOM 745 C C . GLY A 1 93 ? 0.893 -15.759 14.618 1.00 69.94 93 GLY A C 1
ATOM 746 O O . GLY A 1 93 ? 0.503 -16.913 14.746 1.00 69.94 93 GLY A O 1
ATOM 747 N N . GLU A 1 94 ? 0.137 -14.705 14.930 1.00 68.69 94 GLU A N 1
ATOM 748 C CA . GLU A 1 94 ? -1.201 -14.771 15.537 1.00 68.69 94 GLU A CA 1
ATOM 749 C C . GLU A 1 94 ? -2.332 -14.606 14.505 1.00 68.69 94 GLU A C 1
ATOM 751 O O . GLU A 1 94 ? -3.507 -14.787 14.828 1.00 68.69 94 GLU A O 1
ATOM 756 N N . LEU A 1 95 ? -1.990 -14.296 13.247 1.00 65.75 95 LEU A N 1
ATOM 757 C CA . LEU A 1 95 ? -2.946 -14.231 12.144 1.00 65.75 95 LEU A CA 1
ATOM 758 C C . LEU A 1 95 ? -3.299 -15.650 11.693 1.00 65.75 95 LEU A C 1
ATOM 760 O O . LEU A 1 95 ? -2.761 -16.174 10.718 1.00 65.75 95 LEU A O 1
ATOM 764 N N . LEU A 1 96 ? -4.211 -16.291 12.415 1.00 59.47 96 LEU A N 1
ATOM 765 C CA . LEU A 1 96 ? -4.798 -17.551 11.981 1.00 59.47 96 LEU A CA 1
ATOM 766 C C . LEU A 1 96 ? -5.684 -17.248 10.762 1.00 59.47 96 LEU A C 1
ATOM 768 O O . LEU A 1 96 ? -6.753 -16.655 10.906 1.00 59.47 96 LEU A O 1
ATOM 772 N N . LEU A 1 97 ? -5.202 -17.593 9.561 1.00 55.16 97 LEU A N 1
ATOM 773 C CA . LEU A 1 97 ? -5.999 -17.600 8.330 1.00 55.16 97 LEU A CA 1
ATOM 774 C C . LEU A 1 97 ? -7.173 -18.564 8.557 1.00 55.16 97 LEU A C 1
ATOM 776 O O . LEU A 1 97 ? -6.996 -19.779 8.488 1.00 55.16 97 LEU A O 1
ATOM 780 N N . LYS A 1 98 ? -8.330 -18.017 8.930 1.00 42.53 98 LYS A N 1
ATOM 781 C CA . LYS A 1 98 ? -9.608 -18.731 8.962 1.00 42.53 98 LYS A CA 1
ATOM 782 C C . LYS A 1 98 ? -10.252 -18.706 7.587 1.00 42.53 98 LYS A C 1
ATOM 784 O O . LYS A 1 98 ? -10.154 -17.648 6.925 1.00 42.53 98 LYS A O 1
#

Organism: Anas platyrhynchos platyrhynchos (NCBI:txid8840)

Mean predicted aligned error: 8.86 Å

Solvent-accessible surface area (backbone atoms only — not comparable to full-atom values): 6167 Å² total; per-residue (Å²): 129,83,82,78,51,60,41,78,47,73,75,41,39,33,29,59,55,42,52,76,71,42,48,63,62,54,50,52,42,51,56,73,70,47,86,51,68,68,60,44,51,49,51,53,52,52,50,45,44,49,47,33,60,93,47,37,6,60,72,36,68,46,69,48,81,42,54,42,75,77,75,49,78,78,72,97,78,78,78,99,71,87,78,76,82,76,80,83,60,87,71,53,86,75,63,73,89,122

Foldseek 3Di:
DPPLFKDKDDFDFQLVVCVVVPVVVVLVLQLVPDPDPVSNVVSVVVCCQRNPCVHRRRVDTDMDIDTVVVVDDDDPDDDPDDDDDDDDDPSVVPPDPD

Secondary structure (DSSP, 8-state):
---S-EEEEEEEEHHHHHHHTTHHHHHHHHHHH---HHHHHHHHHHHHHHH-IIIIIHH-EEEEEEEGGGTSPPPS-S-----PPPPPPTTTTT----

InterPro domains:
  IPR003788 Protein arginine methyltransferase NDUFAF7 [PTHR12049] (2-74)
  IPR029063 S-adenosyl-L-methionine-dependent methyltransferase superfamily [SSF53335] (5-70)
  IPR038375 Protein arginine methyltransferase NDUFAF7 superfamily [G3DSA:3.40.50.12710] (1-82)